Protein AF-A0A5K7YQE8-F1 (afdb_monomer)

Solvent-accessible surface area (backbone atoms only — not comparable to full-atom values): 5861 Å² total; per-residue (Å²): 131,54,74,67,55,48,52,56,46,53,55,52,46,48,51,52,45,52,52,59,28,57,63,20,30,87,89,60,44,52,76,65,72,65,17,60,51,32,46,59,48,25,57,56,40,54,54,48,48,51,52,52,54,58,37,67,76,62,76,46,63,72,59,43,52,57,47,52,51,53,51,54,62,70,31,67,93,40,56,69,61,36,50,54,52,50,52,52,46,51,55,46,50,50,52,67,64,64,66,60,74,70,97,119

Organism: NCBI:txid571177

Secondary structur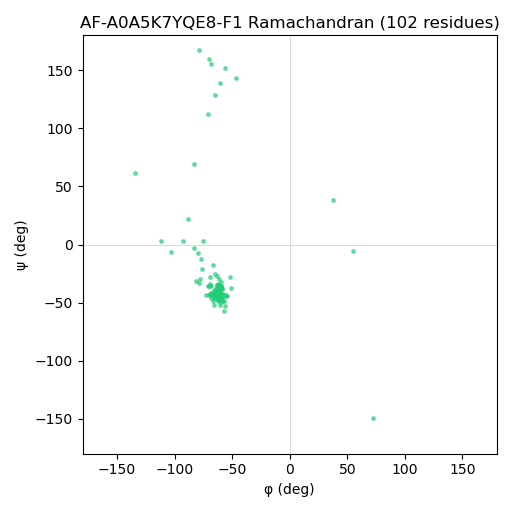e (DSSP, 8-state):
--HHHHHHHHHHHHHHHHHHHHTTSTTTPPSHHHHHHHHHHHHHHHHHHHHHHHHHHT--HHHHHHHHHHHHHHTTT-HHHHHHHHHHHHHHHHHHHHT-----

pLDDT: mean 76.14, std 10.62, range [38.81, 86.81]

Radius of gyration: 15.1 Å; Cα contacts (8 Å, |Δi|>4): 64; chains: 1; bounding box: 47×24×36 Å

Foldseek 3Di:
DDLVLLLQLLVQLLVLLVVLLVCLDPVNADDDPSNVLSVVVNVLSVVVSVLSVVVSVVSPSVVSVVVNVVSLVVCPVPVVSSVSSVVSSVVSVCVSVVPDDDPD

Structure (mmCIF, N/CA/C/O backbone):
data_AF-A0A5K7YQE8-F1
#
_entry.id   AF-A0A5K7YQE8-F1
#
loop_
_atom_site.group_PDB
_atom_site.id
_atom_site.type_symbol
_atom_site.label_atom_id
_atom_site.label_alt_id
_atom_site.label_comp_id
_atom_site.label_asym_id
_atom_site.label_entity_id
_atom_site.label_seq_id
_atom_site.pdbx_PDB_ins_code
_atom_site.Cartn_x
_atom_site.Cartn_y
_atom_site.Cartn_z
_atom_site.occupancy
_atom_site.B_iso_or_equiv
_atom_site.auth_seq_id
_atom_site.auth_comp_id
_atom_site.auth_asym_id
_atom_site.auth_atom_id
_atom_site.pdbx_PDB_model_num
ATOM 1 N N . MET A 1 1 ? -17.826 0.531 12.026 1.00 67.38 1 MET A N 1
ATOM 2 C CA . MET A 1 1 ? -16.612 -0.238 12.361 1.00 67.38 1 MET A CA 1
ATOM 3 C C . MET A 1 1 ? -16.239 0.040 13.806 1.00 67.38 1 MET A C 1
ATOM 5 O O . MET A 1 1 ? -16.300 1.198 14.203 1.00 67.38 1 MET A O 1
ATOM 9 N N . THR A 1 2 ? -15.909 -0.991 14.579 1.00 76.88 2 THR A N 1
ATOM 10 C CA . THR A 1 2 ? -15.348 -0.884 15.937 1.00 76.88 2 THR A CA 1
ATOM 11 C C . THR A 1 2 ? -13.847 -0.565 15.881 1.00 76.88 2 THR A C 1
ATOM 13 O O . THR A 1 2 ? -13.234 -0.699 14.822 1.00 76.88 2 THR A O 1
ATOM 16 N N . GLY A 1 3 ? -13.240 -0.180 17.011 1.00 74.31 3 GLY A N 1
ATOM 17 C CA . GLY A 1 3 ? -11.787 0.044 17.092 1.00 74.31 3 GLY A CA 1
ATOM 18 C C . GLY A 1 3 ? -10.966 -1.202 16.728 1.00 74.31 3 GLY A C 1
ATOM 19 O O . GLY A 1 3 ? -9.986 -1.105 16.000 1.00 74.31 3 GLY A O 1
ATOM 20 N N . GLU A 1 4 ? -11.429 -2.388 17.127 1.00 78.06 4 GLU A N 1
ATOM 21 C CA . GLU A 1 4 ? -10.804 -3.669 16.767 1.00 78.06 4 GLU A CA 1
ATOM 22 C C . GLU A 1 4 ? -10.894 -3.956 15.258 1.00 78.06 4 GLU A C 1
ATOM 24 O O . GLU A 1 4 ? -9.905 -4.332 14.634 1.00 78.06 4 GLU A O 1
ATOM 29 N N . GLN A 1 5 ? -12.050 -3.698 14.634 1.00 75.00 5 GLN A N 1
ATOM 30 C CA . GLN A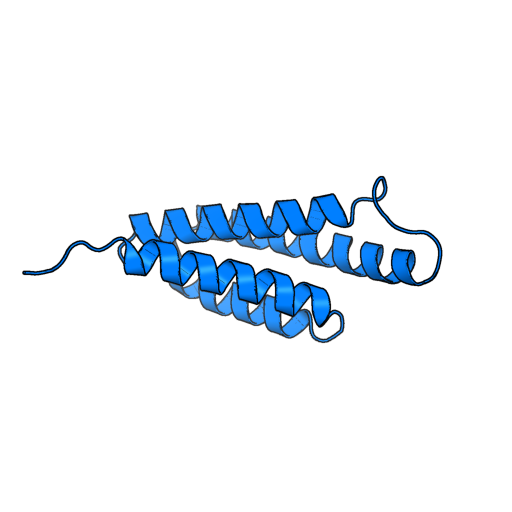 1 5 ? -12.209 -3.819 13.178 1.00 75.00 5 GLN A CA 1
ATOM 31 C C . GLN A 1 5 ? -11.311 -2.836 12.422 1.00 75.00 5 GLN A C 1
ATOM 33 O O . GLN A 1 5 ? -10.825 -3.135 11.333 1.00 75.00 5 GLN A O 1
ATOM 38 N N . GLN A 1 6 ? -11.103 -1.646 12.980 1.00 73.06 6 GLN A N 1
ATOM 39 C CA . GLN A 1 6 ? -10.194 -0.666 12.404 1.00 73.06 6 GLN A CA 1
ATOM 40 C C . GLN A 1 6 ? -8.744 -1.140 12.508 1.00 73.06 6 GLN A C 1
ATOM 42 O O . GLN A 1 6 ? -8.045 -1.125 11.500 1.00 73.06 6 GLN A O 1
ATOM 47 N N . GLN A 1 7 ? -8.312 -1.639 13.665 1.00 75.12 7 GLN A N 1
ATOM 48 C CA . GLN A 1 7 ? -6.967 -2.187 13.836 1.00 75.12 7 GLN A CA 1
ATOM 49 C C . GLN A 1 7 ? -6.694 -3.357 12.876 1.00 75.12 7 GLN A C 1
ATOM 51 O O . GLN A 1 7 ? -5.698 -3.336 12.155 1.00 75.12 7 GLN A O 1
ATOM 56 N N . GLN A 1 8 ? -7.624 -4.311 12.770 1.00 78.12 8 GLN A N 1
ATOM 57 C CA . GLN A 1 8 ? -7.530 -5.427 11.818 1.00 78.12 8 GLN A CA 1
ATOM 58 C C . GLN A 1 8 ? -7.436 -4.953 10.359 1.00 78.12 8 GLN A C 1
ATOM 60 O O . GLN A 1 8 ? -6.707 -5.536 9.554 1.00 78.12 8 GLN A O 1
ATOM 65 N N . LEU A 1 9 ? -8.158 -3.885 10.005 1.00 78.56 9 LEU A N 1
ATOM 66 C CA . LEU A 1 9 ? -8.098 -3.294 8.671 1.00 78.56 9 LEU A CA 1
ATOM 67 C C . LEU A 1 9 ? -6.719 -2.684 8.401 1.00 78.56 9 LEU A C 1
ATOM 69 O O . LEU A 1 9 ? -6.139 -2.959 7.354 1.00 78.56 9 LEU A O 1
ATOM 73 N N . PHE A 1 10 ? -6.160 -1.922 9.342 1.00 77.44 10 PHE A N 1
ATOM 74 C CA . PHE A 1 10 ? -4.820 -1.344 9.198 1.00 77.44 10 PHE A CA 1
ATOM 75 C C . PHE A 1 10 ? -3.728 -2.414 9.085 1.00 77.44 10 PHE A C 1
ATOM 77 O O . PHE A 1 10 ? -2.871 -2.314 8.207 1.00 77.44 10 PHE A O 1
ATOM 84 N N . GLU A 1 11 ? -3.791 -3.479 9.886 1.00 81.88 11 GLU A N 1
ATOM 85 C CA . GLU A 1 11 ? -2.848 -4.603 9.798 1.00 81.88 11 GLU A CA 1
ATOM 86 C C . GLU A 1 11 ? -2.883 -5.279 8.420 1.00 81.88 11 GLU A C 1
ATOM 88 O O . GLU A 1 11 ? -1.843 -5.526 7.801 1.00 81.88 11 GLU A O 1
ATOM 93 N N . LYS A 1 12 ? -4.085 -5.539 7.894 1.00 83.81 12 LYS A N 1
ATOM 94 C CA . LYS A 1 12 ? -4.261 -6.147 6.569 1.00 83.81 12 LYS A CA 1
ATOM 95 C C . LYS A 1 12 ? -3.835 -5.207 5.436 1.00 83.81 12 LYS A C 1
ATOM 97 O O . LYS A 1 12 ? -3.233 -5.670 4.466 1.00 83.81 12 LYS A O 1
ATOM 102 N N . ILE A 1 13 ? -4.063 -3.898 5.564 1.00 81.88 13 ILE A N 1
ATOM 103 C CA . ILE A 1 13 ? -3.531 -2.890 4.631 1.00 81.88 13 ILE A CA 1
ATOM 104 C C . ILE A 1 13 ? -2.000 -2.901 4.647 1.00 81.88 13 ILE A C 1
ATOM 106 O O . ILE A 1 13 ? -1.388 -2.954 3.580 1.00 81.88 13 ILE A O 1
ATOM 110 N N . GLY A 1 14 ? -1.377 -2.934 5.828 1.00 81.94 14 GLY A N 1
ATOM 111 C CA . GLY A 1 14 ? 0.073 -3.084 5.962 1.00 81.94 14 GLY A CA 1
ATOM 112 C C . GLY A 1 14 ? 0.590 -4.336 5.245 1.00 81.94 14 GLY A C 1
ATOM 113 O O . GLY A 1 14 ? 1.550 -4.268 4.479 1.00 81.94 14 GLY A O 1
ATOM 114 N N . ALA A 1 15 ? -0.101 -5.471 5.386 1.00 86.00 15 ALA A N 1
ATOM 115 C CA . ALA A 1 15 ? 0.254 -6.709 4.690 1.00 86.00 15 ALA A CA 1
ATOM 116 C C . ALA A 1 15 ? 0.148 -6.604 3.154 1.00 86.00 15 ALA A C 1
ATOM 118 O O . ALA A 1 15 ? 0.996 -7.145 2.438 1.00 86.00 15 ALA A O 1
ATOM 119 N N . ILE A 1 16 ? -0.861 -5.892 2.636 1.00 86.50 16 ILE A N 1
ATOM 120 C CA . ILE A 1 16 ? -1.007 -5.618 1.196 1.00 86.50 16 ILE A CA 1
ATOM 121 C C . ILE A 1 16 ? 0.183 -4.801 0.687 1.00 86.50 16 ILE A C 1
ATOM 123 O O . ILE A 1 16 ? 0.772 -5.144 -0.340 1.00 86.50 16 ILE A O 1
ATOM 127 N N . LEU A 1 17 ? 0.563 -3.750 1.417 1.00 84.12 17 LEU A N 1
ATOM 128 C CA . LEU A 1 17 ? 1.693 -2.898 1.051 1.00 84.12 17 LEU A CA 1
ATOM 129 C C . LEU A 1 17 ? 3.001 -3.677 1.060 1.00 84.12 17 LEU A C 1
ATOM 131 O O . LEU A 1 17 ? 3.728 -3.645 0.069 1.00 84.12 17 LEU A O 1
ATOM 135 N N . LYS A 1 18 ? 3.249 -4.455 2.114 1.00 86.19 18 LYS A N 1
ATOM 136 C CA . LYS A 1 18 ? 4.432 -5.309 2.227 1.00 86.19 18 LYS A CA 1
ATOM 137 C C . LYS A 1 18 ? 4.560 -6.277 1.053 1.00 86.19 18 LYS A C 1
ATOM 139 O O . LYS A 1 18 ? 5.626 -6.392 0.452 1.00 86.19 18 LYS A O 1
ATOM 144 N N . ARG A 1 19 ? 3.459 -6.922 0.657 1.00 86.38 19 ARG A N 1
ATOM 145 C CA . ARG A 1 19 ? 3.443 -7.797 -0.523 1.00 86.38 19 ARG A CA 1
ATOM 146 C C . ARG A 1 19 ? 3.774 -7.030 -1.805 1.00 86.38 19 ARG A C 1
ATOM 148 O O . ARG A 1 19 ? 4.603 -7.481 -2.595 1.00 86.38 19 ARG A O 1
ATOM 155 N N . ALA A 1 20 ? 3.163 -5.862 -1.997 1.00 84.94 20 ALA A N 1
ATOM 156 C CA . ALA A 1 20 ? 3.411 -5.029 -3.168 1.00 84.94 20 ALA A CA 1
ATOM 157 C C . ALA A 1 20 ? 4.874 -4.542 -3.241 1.00 84.94 20 ALA A C 1
ATOM 159 O O . ALA A 1 20 ? 5.424 -4.437 -4.344 1.00 84.94 20 ALA A O 1
ATOM 160 N N . ILE A 1 21 ? 5.501 -4.268 -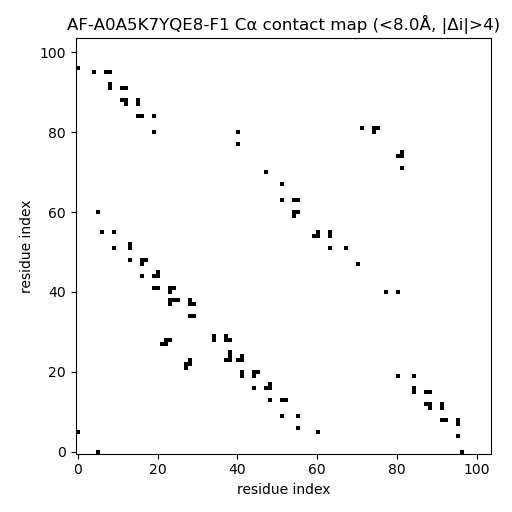2.091 1.00 86.50 21 ILE A N 1
ATOM 161 C CA . ILE A 1 21 ? 6.925 -3.928 -1.944 1.00 86.50 21 ILE A CA 1
ATOM 162 C C . ILE A 1 21 ? 7.791 -5.126 -2.323 1.00 86.50 21 ILE A C 1
ATOM 164 O O . ILE A 1 21 ? 8.665 -5.001 -3.183 1.00 86.50 21 ILE A O 1
ATOM 168 N N . ASP A 1 22 ? 7.523 -6.295 -1.741 1.00 86.69 22 ASP A N 1
ATOM 169 C CA . ASP A 1 22 ? 8.297 -7.515 -1.972 1.00 86.69 22 ASP A CA 1
ATOM 170 C C . ASP A 1 22 ? 8.327 -7.906 -3.451 1.00 86.69 22 ASP A C 1
ATOM 172 O O . ASP A 1 22 ? 9.385 -8.266 -3.976 1.00 86.69 22 ASP A O 1
ATOM 176 N N . ASP A 1 23 ? 7.191 -7.810 -4.143 1.00 84.25 23 ASP A N 1
ATOM 177 C CA . ASP A 1 23 ? 7.062 -8.124 -5.573 1.00 84.25 23 ASP A CA 1
ATOM 178 C C . ASP A 1 23 ? 7.831 -7.156 -6.479 1.00 84.25 23 ASP A C 1
ATOM 180 O O . ASP A 1 23 ? 8.143 -7.472 -7.629 1.00 84.25 23 ASP A O 1
ATOM 184 N N . ARG A 1 24 ? 8.198 -5.990 -5.947 1.00 84.81 24 ARG A N 1
ATOM 185 C CA . ARG A 1 24 ? 8.948 -4.941 -6.649 1.00 84.81 24 ARG A CA 1
ATOM 186 C C . ARG A 1 24 ? 10.359 -4.756 -6.103 1.00 84.81 24 ARG A C 1
ATOM 188 O O . ARG A 1 24 ? 11.088 -3.888 -6.588 1.00 84.81 24 ARG A O 1
ATOM 195 N N . SER A 1 25 ? 10.754 -5.585 -5.139 1.00 86.75 25 SER A N 1
ATOM 196 C CA . SER A 1 25 ? 12.088 -5.574 -4.555 1.00 86.75 25 SER A CA 1
ATOM 197 C C . SER A 1 25 ? 13.166 -5.742 -5.634 1.00 86.75 25 SER A C 1
ATOM 199 O O . SER A 1 25 ? 12.932 -6.396 -6.660 1.00 86.75 25 SER A O 1
ATOM 201 N N . PRO A 1 26 ? 14.384 -5.212 -5.411 1.00 84.62 26 PRO A N 1
ATOM 202 C CA . PRO A 1 26 ? 15.479 -5.313 -6.378 1.00 84.62 26 PRO A CA 1
ATOM 203 C C . PRO A 1 26 ? 15.758 -6.742 -6.869 1.00 84.62 26 PRO A C 1
ATOM 205 O O . PRO A 1 26 ? 16.210 -6.926 -7.993 1.00 84.62 26 PRO A O 1
ATOM 208 N N . GLN A 1 27 ? 15.455 -7.747 -6.044 1.00 86.81 27 GLN A N 1
ATOM 209 C CA . GLN A 1 27 ? 15.689 -9.166 -6.315 1.00 86.81 27 GLN A CA 1
ATOM 210 C C . GLN A 1 27 ? 14.650 -9.788 -7.265 1.00 86.81 27 GLN A C 1
ATOM 212 O O . GLN A 1 27 ? 14.980 -10.726 -7.986 1.00 86.81 27 GLN A O 1
ATOM 217 N N . LYS A 1 28 ? 13.407 -9.284 -7.277 1.00 84.94 28 LYS A N 1
ATOM 218 C CA . LYS A 1 28 ? 12.305 -9.798 -8.120 1.00 84.94 28 LYS A CA 1
ATOM 219 C C . LYS A 1 28 ? 12.015 -8.932 -9.346 1.00 84.94 28 LYS A C 1
ATOM 221 O O . LYS A 1 28 ? 11.193 -9.277 -10.194 1.00 84.94 28 LYS A O 1
ATOM 226 N N . ARG A 1 29 ? 12.678 -7.784 -9.435 1.00 81.19 29 ARG A N 1
ATOM 227 C CA . ARG A 1 29 ? 12.425 -6.763 -10.441 1.00 81.19 29 ARG A CA 1
ATOM 228 C C . ARG A 1 29 ? 12.757 -7.260 -11.863 1.00 81.19 29 ARG A C 1
ATOM 230 O O . ARG A 1 29 ? 13.874 -7.714 -12.105 1.00 81.19 29 ARG A O 1
ATOM 237 N N . PRO A 1 30 ? 11.837 -7.119 -12.839 1.00 81.56 30 PRO A N 1
ATOM 238 C CA . PRO A 1 30 ? 12.105 -7.498 -14.225 1.00 81.56 30 PRO A CA 1
ATOM 239 C C . PRO A 1 30 ? 13.138 -6.566 -14.877 1.00 81.56 30 PRO A C 1
ATOM 241 O O . PRO A 1 30 ? 13.281 -5.407 -14.494 1.00 81.56 30 PRO A O 1
ATOM 244 N N . ALA A 1 31 ? 13.837 -7.042 -15.908 1.00 84.75 31 ALA A N 1
ATOM 245 C CA . ALA A 1 31 ? 14.811 -6.225 -16.632 1.00 84.75 31 ALA A CA 1
ATOM 246 C C . ALA A 1 31 ? 14.153 -5.104 -17.471 1.00 84.75 31 ALA A C 1
ATOM 248 O O . ALA A 1 31 ? 12.979 -5.160 -17.851 1.00 84.75 31 ALA A O 1
ATOM 249 N N . GLY A 1 32 ? 14.937 -4.075 -17.806 1.00 84.56 32 GLY A N 1
ATOM 250 C CA . GLY A 1 32 ? 14.537 -3.018 -18.739 1.00 84.56 32 GLY A CA 1
ATOM 251 C C . GLY A 1 32 ? 13.493 -2.038 -18.187 1.00 84.56 32 GLY A C 1
ATOM 252 O O . GLY A 1 32 ? 13.451 -1.732 -16.996 1.00 84.56 32 GLY A O 1
ATOM 253 N N . LYS A 1 33 ? 12.644 -1.498 -19.073 1.00 81.69 33 LYS A N 1
ATOM 254 C CA . LYS A 1 33 ? 11.663 -0.448 -18.727 1.00 81.69 33 LYS A CA 1
ATOM 255 C C . LYS A 1 33 ? 10.641 -0.896 -17.676 1.00 81.69 33 LYS A C 1
ATOM 257 O O . LYS A 1 33 ? 10.241 -0.084 -16.845 1.00 81.69 33 LYS A O 1
ATOM 262 N N . ALA A 1 34 ? 10.245 -2.170 -17.703 1.00 77.81 34 ALA A N 1
ATOM 263 C CA . ALA A 1 34 ? 9.364 -2.756 -16.693 1.00 77.81 34 ALA A CA 1
ATOM 264 C C . ALA A 1 34 ? 10.016 -2.702 -15.305 1.00 77.81 34 ALA A C 1
ATOM 266 O O . ALA A 1 34 ? 9.380 -2.292 -14.337 1.00 77.81 34 ALA A O 1
ATOM 267 N N . GLY A 1 35 ? 11.318 -2.985 -15.241 1.00 81.19 35 GLY A N 1
ATOM 268 C CA . GLY A 1 35 ? 12.117 -2.774 -14.048 1.00 81.19 35 GLY A CA 1
ATOM 269 C C . GLY A 1 35 ? 12.079 -1.329 -13.580 1.00 81.19 35 GLY A C 1
ATOM 270 O O . GLY A 1 35 ? 11.743 -1.078 -12.431 1.00 81.19 35 GLY A O 1
ATOM 271 N N . LEU A 1 36 ? 12.455 -0.358 -14.414 1.00 80.06 36 LEU A N 1
ATOM 272 C CA . LEU A 1 36 ? 12.479 1.076 -14.041 1.00 80.06 36 LEU A CA 1
ATOM 273 C C . LEU A 1 36 ? 11.159 1.558 -13.427 1.00 80.06 36 LEU A C 1
ATOM 275 O O . LEU A 1 36 ? 11.176 2.298 -12.446 1.00 80.06 36 LEU A O 1
ATOM 279 N N . ARG A 1 37 ? 10.021 1.066 -13.922 1.00 78.31 37 ARG A N 1
ATOM 280 C CA . ARG A 1 37 ? 8.717 1.334 -13.302 1.00 78.31 37 ARG A CA 1
ATOM 281 C C . ARG A 1 37 ? 8.530 0.631 -11.956 1.00 78.31 37 ARG A C 1
ATOM 283 O O . ARG A 1 37 ? 8.056 1.268 -11.021 1.00 78.31 37 ARG A O 1
ATOM 290 N N . ALA A 1 38 ? 8.918 -0.640 -11.844 1.00 78.94 38 ALA A N 1
ATOM 291 C CA . ALA A 1 38 ? 8.827 -1.393 -10.594 1.00 78.94 38 ALA A CA 1
ATOM 292 C C . ALA A 1 38 ? 9.663 -0.759 -9.468 1.00 78.94 38 ALA A C 1
ATOM 294 O O . ALA A 1 38 ? 9.169 -0.643 -8.357 1.00 78.94 38 ALA A O 1
ATOM 295 N N . GLU A 1 39 ? 10.866 -0.258 -9.758 1.00 83.06 39 GLU A N 1
ATOM 296 C CA . GLU A 1 39 ? 11.702 0.459 -8.777 1.00 83.06 39 GLU A CA 1
ATOM 297 C C . GLU A 1 39 ? 11.103 1.789 -8.335 1.00 83.06 39 GLU A C 1
ATOM 299 O O . GLU A 1 39 ? 11.083 2.093 -7.144 1.00 83.06 39 GLU A O 1
ATOM 304 N N . LYS A 1 40 ? 10.565 2.574 -9.273 1.00 79.88 40 LYS A N 1
ATOM 305 C CA . LYS A 1 40 ? 9.855 3.805 -8.917 1.00 79.88 40 LYS A CA 1
ATOM 306 C C . LYS A 1 40 ? 8.673 3.505 -7.988 1.00 79.88 40 LYS A C 1
ATOM 308 O O . LYS A 1 40 ? 8.476 4.203 -6.997 1.00 79.88 40 LYS A O 1
ATOM 313 N N . GLY A 1 41 ? 7.926 2.442 -8.290 1.00 81.06 41 GLY A N 1
ATOM 314 C CA . GLY A 1 41 ? 6.855 1.941 -7.434 1.00 81.06 41 GLY A CA 1
ATOM 315 C C . GLY A 1 41 ? 7.341 1.450 -6.074 1.00 81.06 41 GLY A C 1
ATOM 316 O O . GLY A 1 41 ? 6.733 1.787 -5.067 1.00 81.06 41 GLY A O 1
ATOM 317 N N . TYR A 1 42 ? 8.458 0.726 -6.031 1.00 83.69 42 TYR A N 1
ATOM 318 C CA . TYR A 1 42 ? 9.061 0.191 -4.810 1.00 83.69 42 TYR A CA 1
ATOM 319 C C . TYR A 1 42 ? 9.358 1.288 -3.784 1.00 83.69 42 TYR A C 1
ATOM 321 O O . TYR A 1 42 ? 8.869 1.220 -2.660 1.00 83.69 42 TYR A O 1
ATOM 329 N N . TYR A 1 43 ? 10.074 2.347 -4.174 1.00 80.88 43 TYR A N 1
ATOM 330 C CA . TYR A 1 43 ? 10.365 3.445 -3.247 1.00 80.88 43 TYR A CA 1
ATOM 331 C C . TYR A 1 43 ? 9.099 4.159 -2.781 1.00 80.88 43 TYR A C 1
ATOM 333 O O . TYR A 1 43 ? 8.995 4.525 -1.615 1.00 80.88 43 TYR A O 1
ATOM 341 N N . ARG A 1 44 ? 8.115 4.329 -3.670 1.00 80.94 44 ARG A N 1
ATOM 342 C CA . ARG A 1 44 ? 6.845 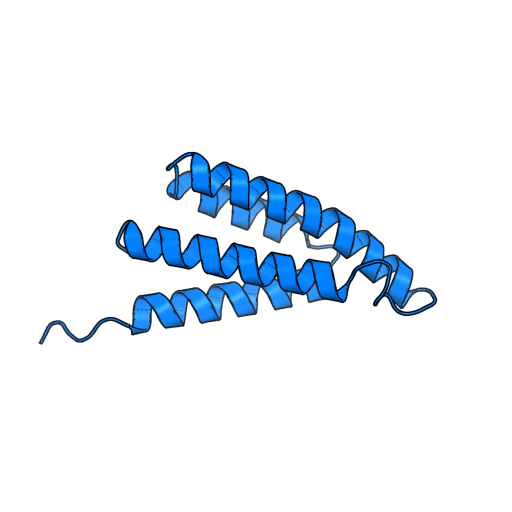4.967 -3.321 1.00 80.94 44 ARG A CA 1
ATOM 343 C C . ARG A 1 44 ? 6.054 4.157 -2.296 1.00 80.94 44 ARG A C 1
ATOM 345 O O . ARG A 1 44 ? 5.455 4.742 -1.403 1.00 80.94 44 ARG A O 1
ATOM 352 N N . LEU A 1 45 ? 6.088 2.835 -2.422 1.00 82.38 45 LEU A N 1
ATOM 353 C CA . LEU A 1 45 ? 5.452 1.910 -1.495 1.00 82.38 45 LEU A CA 1
ATOM 354 C C . LEU A 1 45 ? 6.166 1.851 -0.137 1.00 82.38 45 LEU A C 1
ATOM 356 O O . LEU A 1 45 ? 5.481 1.776 0.872 1.00 82.38 45 LEU A O 1
ATOM 360 N N . LEU A 1 46 ? 7.501 1.956 -0.088 1.00 82.06 46 LEU A N 1
ATOM 361 C CA . LEU A 1 46 ? 8.246 2.018 1.181 1.00 82.06 46 LEU A CA 1
ATOM 362 C C . LEU A 1 46 ? 7.853 3.233 2.034 1.00 82.06 46 LEU A C 1
ATOM 364 O O . LEU A 1 46 ? 7.682 3.106 3.241 1.00 82.06 46 LEU A O 1
ATOM 368 N N . TYR A 1 47 ? 7.675 4.404 1.409 1.00 79.56 47 TYR A N 1
ATOM 369 C CA . TYR A 1 47 ? 7.142 5.579 2.112 1.00 79.56 47 TYR A CA 1
ATOM 370 C C . TYR A 1 47 ? 5.731 5.319 2.653 1.00 79.56 47 TYR A C 1
ATOM 372 O O . TYR A 1 47 ? 5.402 5.720 3.761 1.00 79.56 47 TYR A O 1
ATOM 380 N N . LEU A 1 48 ? 4.920 4.600 1.880 1.00 76.25 48 LEU A N 1
ATOM 381 C CA . LEU A 1 48 ? 3.546 4.248 2.219 1.00 76.25 48 LEU A CA 1
ATOM 382 C C . LEU A 1 48 ? 3.446 3.315 3.426 1.00 76.25 48 LEU A C 1
ATOM 384 O O . LEU A 1 48 ? 2.620 3.528 4.306 1.00 76.25 48 LEU A O 1
ATOM 388 N N . GLU A 1 49 ? 4.282 2.279 3.452 1.00 77.75 49 GLU A N 1
ATOM 389 C CA . GLU A 1 49 ? 4.369 1.336 4.566 1.00 77.75 49 GLU A CA 1
ATOM 390 C C . GLU A 1 49 ? 4.804 2.055 5.849 1.00 77.75 49 GLU A C 1
ATOM 392 O O . GLU A 1 49 ? 4.179 1.859 6.890 1.00 77.75 49 GLU A O 1
ATOM 397 N N . GLY A 1 50 ? 5.799 2.946 5.763 1.00 74.88 50 GLY A N 1
ATOM 398 C CA . GLY A 1 50 ? 6.229 3.777 6.891 1.00 74.88 50 GLY A CA 1
ATOM 399 C C . GLY A 1 50 ? 5.101 4.643 7.462 1.00 74.88 50 GLY A C 1
ATOM 400 O O . GLY A 1 50 ? 4.862 4.615 8.667 1.00 74.88 50 GLY A O 1
ATOM 401 N N . ASP A 1 51 ? 4.366 5.344 6.596 1.00 72.19 51 ASP A N 1
ATOM 402 C CA . ASP A 1 51 ? 3.258 6.220 6.996 1.00 72.19 51 ASP A CA 1
ATOM 403 C C . ASP A 1 51 ? 2.093 5.442 7.638 1.00 72.19 51 ASP A C 1
ATOM 405 O O . ASP A 1 51 ? 1.522 5.878 8.639 1.00 72.19 51 ASP A O 1
ATOM 409 N N . VAL A 1 52 ? 1.746 4.270 7.088 1.00 71.12 52 VAL A N 1
ATOM 410 C CA . VAL A 1 52 ? 0.676 3.414 7.631 1.00 71.12 52 VAL A CA 1
ATOM 411 C C . VAL A 1 52 ? 1.047 2.866 9.009 1.00 71.12 52 VAL A C 1
ATOM 413 O O . VAL A 1 52 ? 0.192 2.835 9.895 1.00 71.12 52 VAL A O 1
ATOM 416 N N . HIS A 1 53 ? 2.307 2.476 9.214 1.00 70.19 53 HIS A N 1
ATOM 417 C CA . HIS A 1 53 ? 2.793 2.052 10.528 1.00 70.19 53 HIS A CA 1
ATOM 418 C C . HIS A 1 53 ? 2.770 3.198 11.545 1.00 70.19 53 HIS A C 1
ATOM 420 O O . HIS A 1 53 ? 2.274 3.010 12.653 1.00 70.19 53 HIS A O 1
ATOM 426 N N . GLU A 1 54 ? 3.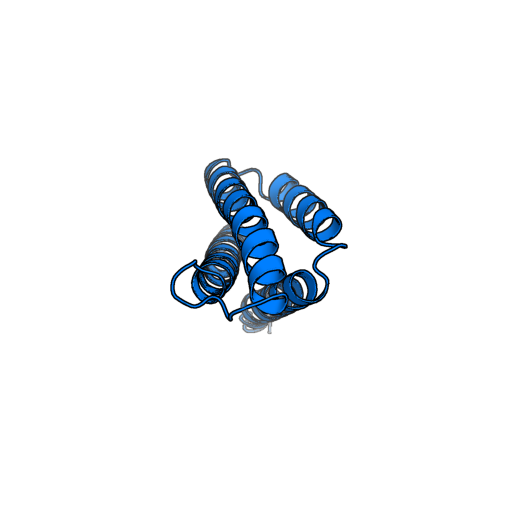213 4.398 11.162 1.00 71.31 54 GLU A N 1
ATOM 427 C CA . GLU A 1 54 ? 3.185 5.559 12.058 1.00 71.31 54 GLU A CA 1
ATOM 428 C C . GLU A 1 54 ? 1.754 5.952 12.470 1.00 71.31 54 GLU A C 1
ATOM 430 O O . GLU A 1 54 ? 1.522 6.391 13.598 1.00 71.31 54 GLU A O 1
ATOM 435 N N . GLN A 1 55 ? 0.773 5.785 11.580 1.00 65.81 55 GLN A N 1
ATOM 436 C CA . GLN A 1 55 ? -0.630 6.085 11.880 1.00 65.81 55 GLN A CA 1
ATOM 437 C C . GLN A 1 55 ? -1.341 5.013 12.696 1.00 65.81 55 GLN A C 1
ATOM 439 O O . GLN A 1 55 ? -2.185 5.367 13.521 1.00 65.81 55 GLN A O 1
ATOM 444 N N . ALA A 1 56 ? -0.991 3.737 12.519 1.00 64.69 56 ALA A N 1
ATOM 445 C CA . ALA A 1 56 ? -1.487 2.667 13.380 1.00 64.69 56 ALA A CA 1
ATOM 446 C C . ALA A 1 56 ? -1.087 2.901 14.851 1.00 64.69 56 ALA A C 1
ATOM 448 O O . ALA A 1 56 ? -1.894 2.663 15.747 1.00 64.69 56 ALA A O 1
ATOM 449 N N . ASP A 1 57 ? 0.105 3.458 15.087 1.00 64.75 57 ASP A N 1
ATOM 450 C CA . ASP A 1 57 ? 0.622 3.754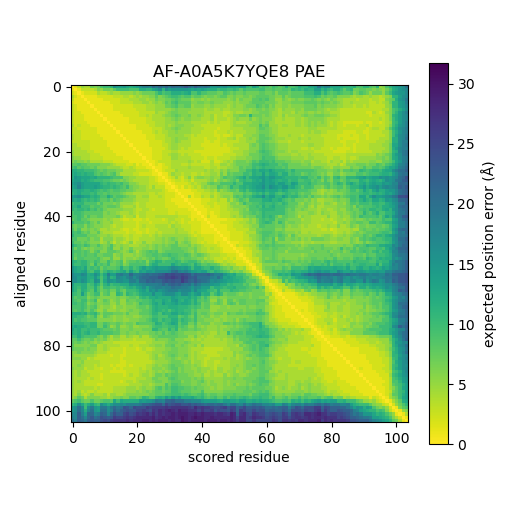 16.429 1.00 64.75 57 ASP A CA 1
ATOM 451 C C . ASP A 1 57 ? -0.009 5.003 17.082 1.00 64.75 57 ASP A C 1
ATOM 453 O O . ASP A 1 57 ? 0.040 5.154 18.304 1.00 64.75 57 ASP A O 1
ATOM 457 N N . ARG A 1 58 ? -0.599 5.922 16.301 1.00 60.38 58 ARG A N 1
ATOM 458 C CA . ARG A 1 58 ? -1.104 7.223 16.796 1.00 60.38 58 ARG A CA 1
ATOM 459 C C . ARG A 1 58 ? -2.585 7.242 17.203 1.00 60.38 58 ARG A C 1
ATOM 461 O O . ARG A 1 58 ? -3.077 8.313 17.547 1.00 60.38 58 ARG A O 1
ATOM 468 N N . GLU A 1 59 ? -3.307 6.120 17.152 1.00 55.56 59 GLU A N 1
ATOM 469 C CA . GLU A 1 59 ? -4.755 5.980 17.463 1.00 55.56 59 GLU A CA 1
ATOM 470 C C . GLU A 1 59 ? -5.727 6.911 16.682 1.00 55.56 59 GLU A C 1
ATOM 472 O O . GLU A 1 59 ? -6.947 6.747 16.753 1.00 55.56 59 GLU A O 1
ATOM 477 N N . ALA A 1 60 ? -5.237 7.851 15.864 1.00 57.50 60 ALA A N 1
ATOM 478 C CA . ALA A 1 60 ? -6.036 8.779 15.062 1.00 57.50 60 ALA A CA 1
ATOM 479 C C . ALA A 1 60 ? -6.494 8.133 13.741 1.00 57.50 60 ALA A C 1
ATOM 481 O O . ALA A 1 60 ? -6.068 8.483 12.640 1.00 57.50 60 ALA A O 1
ATOM 482 N N . LEU A 1 61 ? -7.396 7.160 13.860 1.00 56.12 61 LEU A N 1
ATOM 483 C CA . LEU A 1 61 ? -7.900 6.347 12.745 1.00 56.12 61 LEU A CA 1
ATOM 484 C C . LEU A 1 61 ? -8.660 7.159 11.681 1.00 56.12 61 LEU A C 1
ATOM 486 O O . LEU A 1 61 ? -8.684 6.765 10.516 1.00 56.12 61 LEU A O 1
ATOM 490 N N . ALA A 1 62 ? -9.270 8.287 12.057 1.00 58.53 62 ALA A N 1
ATOM 491 C CA . ALA A 1 62 ? -9.931 9.187 11.109 1.00 58.53 62 ALA A CA 1
ATOM 492 C C . ALA A 1 62 ? -8.919 9.886 10.181 1.00 58.53 62 ALA A C 1
ATOM 494 O O . ALA A 1 62 ? -9.120 9.907 8.966 1.00 58.53 62 ALA A O 1
ATOM 495 N N . ASP A 1 63 ? -7.797 10.352 10.734 1.00 62.25 63 ASP A N 1
ATOM 496 C CA . ASP A 1 63 ? -6.719 10.988 9.969 1.00 62.25 63 ASP A CA 1
ATOM 497 C C . ASP A 1 63 ? -5.992 9.967 9.081 1.00 62.25 63 ASP A C 1
ATOM 499 O O . ASP A 1 63 ? -5.605 10.277 7.952 1.00 62.25 63 ASP A O 1
ATOM 503 N N . GLY A 1 64 ? -5.876 8.717 9.545 1.00 65.12 64 GLY A N 1
ATOM 504 C CA . GLY A 1 64 ? -5.272 7.627 8.776 1.00 65.12 64 GLY A CA 1
ATOM 505 C C . GLY A 1 64 ? -5.983 7.337 7.448 1.00 65.12 64 GLY A C 1
ATOM 506 O O . GLY A 1 64 ? -5.327 7.063 6.444 1.00 65.12 64 GLY A O 1
ATOM 507 N N . TRP A 1 65 ? -7.316 7.460 7.391 1.00 67.12 65 TRP A N 1
ATOM 508 C CA . TRP A 1 65 ? -8.074 7.261 6.146 1.00 67.12 65 TRP A CA 1
ATOM 509 C C . TRP A 1 65 ? -7.898 8.390 5.140 1.00 67.12 65 TRP A C 1
ATOM 511 O O . TRP A 1 65 ? -7.728 8.127 3.945 1.00 67.12 65 TRP A O 1
ATOM 521 N N . GLU A 1 66 ? -7.943 9.641 5.597 1.00 72.00 66 GLU A N 1
ATOM 522 C CA . GLU A 1 66 ? -7.682 10.782 4.720 1.00 72.00 66 GLU A CA 1
ATOM 523 C C . GLU A 1 66 ? -6.250 10.745 4.189 1.00 72.00 66 GLU A C 1
ATOM 525 O O . GLU A 1 66 ? -6.028 10.997 3.001 1.00 72.00 66 GLU A O 1
ATOM 530 N N . HIS A 1 67 ? -5.296 10.340 5.029 1.00 70.44 67 HIS A N 1
ATOM 531 C CA . HIS A 1 67 ? -3.899 10.188 4.646 1.00 70.44 67 HIS A CA 1
ATOM 532 C C . HIS A 1 67 ? -3.685 9.060 3.637 1.00 70.44 67 HIS A C 1
ATOM 534 O O . HIS A 1 67 ? -3.106 9.301 2.577 1.00 70.44 67 HIS A O 1
ATOM 540 N N . LEU A 1 68 ? -4.237 7.864 3.884 1.00 70.19 68 LEU A N 1
ATOM 541 C CA . LEU A 1 68 ? -4.211 6.748 2.931 1.00 70.19 68 LEU A CA 1
ATOM 542 C C . LEU A 1 68 ? -4.792 7.178 1.576 1.00 70.19 68 LEU A C 1
ATOM 544 O O . LEU A 1 68 ? -4.213 6.914 0.522 1.00 70.19 68 LEU A O 1
ATOM 548 N N . ASN A 1 69 ? -5.917 7.894 1.583 1.00 74.94 69 ASN A N 1
ATOM 549 C CA . ASN A 1 69 ? -6.538 8.407 0.364 1.00 74.94 69 ASN A CA 1
ATOM 550 C C . ASN A 1 69 ? -5.655 9.467 -0.322 1.00 74.94 69 ASN A C 1
ATOM 552 O O . ASN A 1 69 ? -5.514 9.467 -1.548 1.00 74.94 69 ASN A O 1
ATOM 556 N N . GLY A 1 70 ? -5.015 10.344 0.456 1.00 76.44 70 GLY A N 1
ATOM 557 C CA . GLY A 1 70 ? -4.037 11.322 -0.017 1.00 76.44 70 GLY A CA 1
ATOM 558 C C . GLY A 1 70 ? -2.876 10.657 -0.747 1.00 76.44 70 GLY A C 1
ATOM 559 O O . GLY A 1 70 ? -2.572 11.008 -1.886 1.00 76.44 70 GLY A O 1
ATOM 560 N N . ILE A 1 71 ? -2.296 9.629 -0.148 1.00 69.50 71 ILE A N 1
ATOM 561 C CA . ILE A 1 71 ? -1.241 8.821 -0.747 1.00 69.50 71 ILE A CA 1
ATOM 562 C C . ILE A 1 71 ? -1.731 8.107 -2.018 1.00 69.50 71 ILE A C 1
ATOM 564 O O . ILE A 1 71 ? -1.069 8.177 -3.055 1.00 69.50 71 ILE A O 1
ATOM 568 N N . LEU A 1 72 ? -2.889 7.435 -1.987 1.00 74.19 72 LEU A N 1
ATOM 569 C CA . LEU A 1 72 ? -3.431 6.725 -3.153 1.00 74.19 72 LEU A CA 1
ATOM 570 C C . LEU A 1 72 ? -3.665 7.671 -4.341 1.00 74.19 72 LEU A C 1
ATOM 572 O O . LEU A 1 72 ? -3.496 7.272 -5.496 1.00 74.19 72 LEU A O 1
ATOM 576 N N . ARG A 1 73 ? -4.011 8.938 -4.083 1.00 78.44 73 ARG A N 1
ATOM 577 C CA . ARG A 1 73 ? -4.096 9.990 -5.113 1.00 78.44 73 ARG A CA 1
ATOM 578 C C . ARG A 1 73 ? -2.730 10.380 -5.672 1.00 78.44 73 ARG A C 1
ATOM 580 O O . ARG A 1 73 ? -2.636 10.783 -6.830 1.00 78.44 73 ARG A O 1
ATOM 587 N N . GLN A 1 74 ? -1.669 10.239 -4.889 1.00 74.62 74 GLN A N 1
ATOM 588 C CA . GLN A 1 74 ? -0.310 10.489 -5.351 1.00 74.62 74 GLN A CA 1
ATOM 589 C C . GLN A 1 74 ? 0.293 9.325 -6.160 1.00 74.62 74 GLN A C 1
ATOM 591 O O . GLN A 1 74 ? 1.368 9.503 -6.722 1.00 74.62 74 GLN A O 1
ATOM 596 N N . LEU A 1 75 ? -0.374 8.166 -6.247 1.00 76.00 75 LEU A N 1
ATOM 597 C CA . LEU A 1 75 ? 0.008 7.034 -7.112 1.00 76.00 75 LEU A CA 1
ATOM 598 C C . LEU A 1 75 ? -0.600 7.123 -8.527 1.00 76.00 75 LEU A C 1
ATOM 600 O O . LEU A 1 75 ? -0.760 6.116 -9.214 1.00 76.00 75 LEU A O 1
ATOM 604 N N . THR A 1 76 ? -0.994 8.315 -8.980 1.00 77.38 76 THR A N 1
ATOM 605 C CA . THR A 1 76 ? -1.615 8.523 -10.305 1.00 77.38 76 THR A CA 1
ATOM 606 C C . THR A 1 76 ? -0.681 8.207 -11.471 1.00 77.38 76 THR A C 1
ATOM 608 O O . THR A 1 76 ? -1.145 7.837 -12.546 1.00 77.38 76 THR A O 1
ATOM 611 N N . ASP A 1 77 ? 0.626 8.301 -11.254 1.00 79.44 77 ASP A N 1
ATOM 612 C CA . ASP A 1 77 ? 1.674 7.935 -12.204 1.00 79.44 77 ASP A CA 1
ATOM 613 C C . ASP A 1 77 ? 2.011 6.431 -12.201 1.00 79.44 77 ASP A C 1
ATOM 615 O O . ASP A 1 77 ? 2.834 5.983 -13.005 1.00 79.44 77 ASP A O 1
ATOM 619 N N . LEU A 1 78 ? 1.376 5.660 -11.310 1.00 80.75 78 LEU A N 1
ATOM 620 C CA . LEU A 1 78 ? 1.530 4.215 -11.129 1.00 80.75 78 LEU A CA 1
ATOM 621 C C . LEU A 1 78 ? 0.142 3.545 -11.000 1.00 80.75 78 LEU A C 1
ATOM 623 O O . LEU A 1 78 ? -0.183 2.968 -9.954 1.00 80.75 78 LEU A O 1
ATOM 627 N N . PRO A 1 79 ? -0.710 3.636 -12.041 1.00 81.56 79 PRO A N 1
ATOM 628 C CA . PRO A 1 79 ? -2.119 3.249 -11.959 1.00 81.56 79 PRO A CA 1
ATOM 629 C C . PRO A 1 79 ? -2.327 1.766 -11.630 1.00 81.56 79 PRO A C 1
ATOM 631 O O . PRO A 1 79 ? -3.303 1.424 -10.968 1.00 81.56 79 PRO A O 1
ATOM 634 N N . GLU A 1 80 ? -1.406 0.894 -12.035 1.00 81.75 80 GLU A N 1
ATOM 635 C CA . GLU A 1 80 ? -1.470 -0.543 -11.763 1.00 81.75 80 GLU A CA 1
ATOM 636 C C . GLU A 1 80 ? -1.265 -0.837 -10.273 1.00 81.75 80 GLU A C 1
ATOM 638 O O . GLU A 1 80 ? -1.998 -1.628 -9.688 1.00 81.75 80 GLU A O 1
ATOM 643 N N . ILE A 1 81 ? -0.312 -0.143 -9.641 1.00 80.94 81 ILE A N 1
ATOM 644 C CA . ILE A 1 81 ? -0.040 -0.257 -8.200 1.00 80.94 81 ILE A CA 1
ATOM 645 C C . ILE A 1 81 ? -1.226 0.286 -7.408 1.00 80.94 81 ILE A C 1
ATOM 647 O O . ILE A 1 81 ? -1.689 -0.337 -6.456 1.00 80.94 81 ILE A O 1
ATOM 651 N N . ARG A 1 82 ? -1.761 1.435 -7.832 1.00 84.19 82 ARG A N 1
ATOM 652 C CA . ARG A 1 82 ? -2.945 2.029 -7.212 1.00 84.19 82 ARG A CA 1
ATOM 653 C C . ARG A 1 82 ? -4.151 1.086 -7.274 1.00 84.19 82 ARG A C 1
ATOM 655 O O . ARG A 1 82 ? -4.854 0.956 -6.277 1.00 84.19 82 ARG A O 1
ATOM 662 N N . ALA A 1 83 ? -4.391 0.445 -8.419 1.00 85.75 83 ALA A N 1
ATOM 663 C CA . ALA A 1 83 ? -5.496 -0.497 -8.592 1.00 85.75 83 ALA A CA 1
ATOM 664 C C . ALA A 1 83 ? -5.335 -1.750 -7.717 1.00 85.75 83 ALA A C 1
ATOM 666 O O . ALA A 1 83 ? -6.302 -2.174 -7.092 1.00 85.75 83 ALA A O 1
ATOM 667 N N . GLU A 1 84 ? -4.121 -2.300 -7.631 1.00 85.00 84 GLU A N 1
ATOM 668 C CA . GLU A 1 84 ? -3.800 -3.454 -6.782 1.00 85.00 84 GLU A CA 1
ATOM 669 C C . GLU A 1 84 ? -4.072 -3.163 -5.298 1.00 85.00 84 GLU A C 1
ATOM 671 O O . GLU A 1 84 ? -4.783 -3.924 -4.640 1.00 85.00 84 GLU A O 1
ATOM 676 N N . ILE A 1 85 ? -3.572 -2.031 -4.787 1.00 82.81 85 ILE A N 1
ATOM 677 C CA . ILE A 1 85 ? -3.782 -1.638 -3.386 1.00 82.81 85 ILE A CA 1
ATOM 678 C C . ILE A 1 85 ? -5.265 -1.383 -3.120 1.00 82.81 85 ILE A C 1
ATOM 680 O O . ILE A 1 85 ? -5.796 -1.883 -2.134 1.00 82.81 85 ILE A O 1
ATOM 684 N N . LEU A 1 86 ? -5.953 -0.642 -3.998 1.00 84.50 86 LEU A N 1
ATOM 685 C CA . LEU A 1 86 ? -7.385 -0.367 -3.848 1.00 84.50 86 LEU A CA 1
ATOM 686 C C . LEU A 1 86 ? -8.211 -1.654 -3.818 1.00 84.50 86 LEU A C 1
ATOM 688 O O . LEU A 1 86 ? -9.078 -1.788 -2.960 1.00 84.50 86 LEU A O 1
ATOM 692 N N . ALA A 1 87 ? -7.927 -2.604 -4.710 1.00 86.62 87 ALA A N 1
ATOM 693 C CA . ALA A 1 87 ? -8.614 -3.890 -4.730 1.00 86.62 87 ALA A CA 1
ATOM 694 C C . ALA A 1 87 ? -8.391 -4.673 -3.426 1.00 86.62 87 ALA A C 1
ATOM 696 O O . ALA A 1 87 ? -9.345 -5.213 -2.870 1.00 86.62 87 ALA A O 1
ATOM 697 N N . GLY A 1 88 ? -7.159 -4.688 -2.906 1.00 84.88 88 GLY A N 1
ATOM 698 C CA . GLY A 1 88 ? -6.850 -5.320 -1.622 1.00 84.88 88 GLY A CA 1
ATOM 699 C C . GLY A 1 88 ? -7.554 -4.645 -0.440 1.00 84.88 88 GLY A C 1
ATOM 700 O O . GLY A 1 88 ? -8.132 -5.330 0.404 1.00 84.88 88 GLY A O 1
ATOM 701 N N . VAL A 1 89 ? -7.549 -3.308 -0.391 1.00 82.94 89 VAL A N 1
ATOM 702 C CA . VAL A 1 89 ? -8.227 -2.524 0.655 1.00 82.94 89 VAL A CA 1
ATOM 703 C C . VAL A 1 8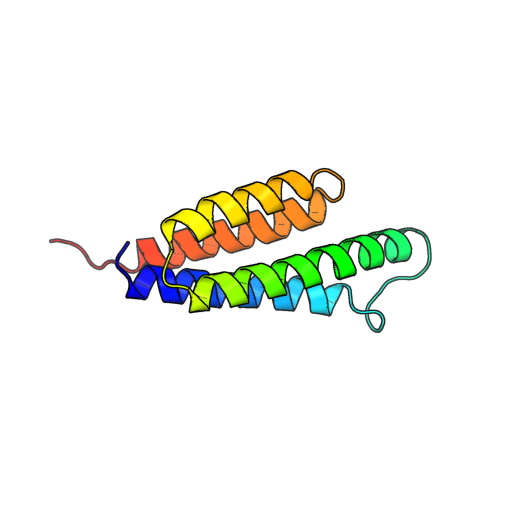9 ? -9.731 -2.791 0.621 1.00 82.94 89 VAL A C 1
ATOM 705 O O . VAL A 1 89 ? -10.311 -3.082 1.660 1.00 82.94 89 VAL A O 1
ATOM 708 N N . MET A 1 90 ? -10.358 -2.746 -0.558 1.00 83.44 90 MET A N 1
ATOM 709 C CA . MET A 1 90 ? -11.793 -3.009 -0.711 1.00 83.44 90 MET A CA 1
ATOM 710 C C . MET A 1 90 ? -12.157 -4.428 -0.274 1.00 83.44 90 MET A C 1
ATOM 712 O O . MET A 1 90 ? -13.063 -4.590 0.533 1.00 83.44 90 MET A O 1
ATOM 716 N N . ALA A 1 91 ? -11.402 -5.438 -0.718 1.00 83.50 91 ALA A N 1
ATOM 717 C CA . ALA A 1 91 ? -11.623 -6.821 -0.295 1.00 83.50 91 ALA A CA 1
ATOM 718 C C . ALA A 1 91 ? -11.492 -6.987 1.228 1.00 83.50 91 ALA A C 1
ATOM 720 O O . ALA A 1 91 ? -12.250 -7.730 1.841 1.00 83.50 91 ALA A O 1
ATOM 721 N N . THR A 1 92 ? -10.559 -6.260 1.845 1.00 84.12 92 THR A N 1
ATOM 722 C CA . THR A 1 92 ? -10.366 -6.270 3.298 1.00 84.12 92 THR A CA 1
ATOM 723 C C . THR A 1 92 ? -11.523 -5.601 4.040 1.00 84.12 92 THR A C 1
ATOM 725 O O . THR A 1 92 ? -11.977 -6.105 5.066 1.00 84.12 92 THR A O 1
ATOM 728 N N . VAL A 1 93 ? -12.008 -4.465 3.533 1.00 82.88 93 VAL A N 1
ATOM 729 C CA . VAL A 1 93 ? -13.188 -3.783 4.082 1.00 82.88 93 VAL A CA 1
ATOM 730 C C . VAL A 1 93 ? -14.405 -4.701 4.002 1.00 82.88 93 VAL A C 1
ATOM 732 O O . VAL A 1 93 ? -15.103 -4.858 5.004 1.00 82.88 93 VAL A O 1
ATOM 735 N N . ASP A 1 94 ? -14.634 -5.342 2.857 1.00 82.62 94 ASP A N 1
ATOM 736 C CA . ASP A 1 94 ? -15.741 -6.281 2.659 1.00 82.62 94 ASP A CA 1
ATOM 737 C C . ASP A 1 94 ? -15.625 -7.498 3.591 1.00 82.62 94 ASP A C 1
ATOM 739 O O . ASP A 1 94 ? -16.619 -7.912 4.180 1.00 82.62 94 ASP A O 1
ATOM 743 N N . GLU A 1 95 ? -14.419 -8.038 3.796 1.00 84.25 95 GLU A N 1
ATOM 744 C CA . GLU A 1 95 ? -14.170 -9.141 4.734 1.00 84.25 9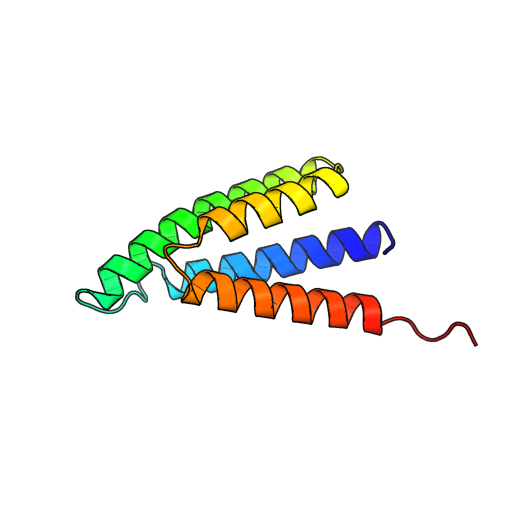5 GLU A CA 1
ATOM 745 C C . GLU A 1 95 ? -14.535 -8.747 6.175 1.00 84.25 95 GLU A C 1
ATOM 747 O O . GLU A 1 95 ? -15.323 -9.428 6.828 1.00 84.25 95 GLU A O 1
ATOM 752 N N . ILE A 1 96 ? -14.020 -7.613 6.657 1.00 80.69 96 ILE A N 1
ATOM 753 C CA . ILE A 1 96 ? -14.197 -7.163 8.048 1.00 80.69 96 ILE A CA 1
ATOM 754 C C . ILE A 1 96 ? -15.640 -6.722 8.325 1.00 80.69 96 ILE A C 1
ATOM 756 O O . ILE A 1 96 ? -16.159 -6.917 9.428 1.00 80.69 96 ILE A O 1
ATOM 760 N N . THR A 1 97 ? -16.300 -6.106 7.341 1.00 77.06 97 THR A N 1
ATOM 761 C CA . THR A 1 97 ? -17.699 -5.665 7.467 1.00 77.06 97 THR A CA 1
ATOM 762 C C . THR A 1 97 ? -18.694 -6.803 7.234 1.00 77.06 97 THR A C 1
ATOM 764 O O . THR A 1 97 ? -19.741 -6.823 7.879 1.00 77.06 97 THR A O 1
ATOM 767 N N . GLY A 1 98 ? -18.355 -7.779 6.386 1.00 70.62 98 GLY A N 1
ATOM 768 C CA . GLY A 1 98 ? -19.141 -8.986 6.119 1.00 70.62 98 GLY A CA 1
ATOM 769 C C . GLY A 1 98 ? -19.045 -10.069 7.200 1.00 70.62 98 GLY A C 1
ATOM 770 O O . GLY A 1 98 ? -19.864 -10.983 7.214 1.00 70.62 98 GLY A O 1
ATOM 771 N N . GLN A 1 99 ? -18.095 -9.967 8.136 1.00 60.34 99 GLN A N 1
ATOM 772 C CA . GLN A 1 99 ? -17.962 -10.858 9.300 1.00 60.34 99 GLN A CA 1
ATOM 773 C C . GLN A 1 99 ? -18.979 -10.605 10.429 1.00 60.34 99 GLN A C 1
ATOM 775 O O . GLN A 1 99 ? -18.911 -11.276 11.458 1.00 60.34 99 GLN A O 1
ATOM 780 N N . LEU A 1 100 ? -19.930 -9.679 10.272 1.00 49.72 100 LEU A N 1
ATOM 781 C CA . LEU A 1 100 ? -21.060 -9.547 11.194 1.00 49.72 100 LEU A CA 1
ATOM 782 C C . LEU A 1 100 ? -22.021 -10.741 11.021 1.00 49.72 100 LEU A C 1
ATOM 784 O O . LEU A 1 100 ? -22.708 -10.802 9.999 1.00 49.72 100 LEU A O 1
ATOM 788 N N . PRO A 1 101 ? -22.163 -11.661 11.997 1.00 44.53 101 PRO A N 1
ATOM 789 C CA . PRO A 1 101 ? -23.446 -12.333 12.141 1.00 44.53 101 PRO A CA 1
ATOM 790 C C . PRO A 1 101 ? -24.491 -11.246 12.437 1.00 44.53 101 PRO A C 1
ATOM 792 O O . PRO A 1 101 ? -24.210 -10.315 13.199 1.00 44.53 101 PRO A O 1
ATOM 795 N N . GLY A 1 102 ? -25.679 -11.340 11.830 1.00 42.47 102 GLY A N 1
ATOM 796 C CA . GLY A 1 102 ? -26.827 -10.524 12.243 1.00 42.47 102 GLY A CA 1
ATOM 797 C C . GLY A 1 102 ? -26.960 -10.564 13.776 1.00 42.47 102 GLY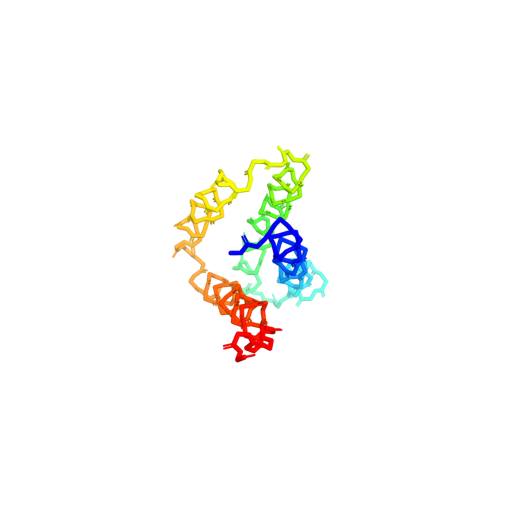 A C 1
ATOM 798 O O . GLY A 1 102 ? -26.655 -11.575 14.399 1.00 42.47 102 GLY A O 1
ATOM 799 N N . ALA A 1 103 ? -27.334 -9.502 14.486 1.00 39.69 103 ALA A N 1
ATOM 800 C CA . ALA A 1 103 ? -28.413 -8.580 14.149 1.00 39.69 103 ALA A CA 1
ATOM 801 C C . ALA A 1 103 ? -29.623 -9.298 13.520 1.00 39.69 103 ALA A C 1
ATOM 803 O O . ALA A 1 103 ? -30.218 -8.776 12.586 1.00 39.69 103 ALA A O 1
ATOM 804 N N . ASP A 1 104 ? -29.932 -10.491 14.031 1.00 38.81 104 ASP A N 1
ATOM 805 C CA . ASP A 1 104 ? -31.278 -11.065 14.099 1.00 38.81 104 ASP A CA 1
ATOM 806 C C . ASP A 1 104 ? -31.592 -11.346 15.577 1.00 38.81 104 ASP A C 1
ATOM 808 O O . ASP A 1 104 ? -30.705 -11.901 16.273 1.00 38.81 104 ASP A O 1
#

Mean predicted aligned error: 7.67 Å

Sequence (104 aa):
MTGEQQQQLFEKIGAILKRAIDDRSPQKRPAGKAGLRAEKGYYRLLYLEGDVHEQADREALADGWEHLNGILRQLTDLPEIRAEILAGVMATVDEITGQLPGAD